Protein AF-A0A7W1FZF7-F1 (afdb_monomer_lite)

pLDDT: mean 94.43, std 4.49, range [59.88, 98.62]

Secondary structure (DSSP, 8-state):
-EEES----GGG--SHHHHHHHHHHHHSTHHHHHHHHHHHHHHHHHHHH--PPP-TTT-THHHHS-EE-SSTTEEE---HHHHH--S---EE--S-TT-HHHHHHHHS-SSTTT-HHHHHHHHHHHHHHHHHHHT-

Foldseek 3Di:
DWEAADQDDPVQCPDPVSVVLVVLVVPDCQRVLLQLLQLLLLVLLCVQVVDDQDDCVNDVCCVVAWDDDPRGNYTHGHDPVNRPDNHRDIGDPSDDCPPVVVVVQCPPDPPNVPRVSSVSSVVSSVSSNVCSVVVD

Sequence (136 aa):
MAFVGGAFMRSDLPSREKRFEFLRLLVSDDLEKSIALSSSVVKSFEKILDVKTAGPKDATYLIQGCLPTLQEGVYCRNLQLTRYIHSPLVYGESLYQDNIDECKLLNMESDKTKNARIQQVAEAYFQGILNYVLSK

Structure (mmCIF, N/CA/C/O backbone):
data_AF-A0A7W1FZF7-F1
#
_entry.id   AF-A0A7W1FZF7-F1
#
loop_
_atom_site.group_PDB
_atom_site.id
_atom_site.type_symbol
_atom_site.label_atom_id
_atom_site.label_alt_id
_atom_site.label_comp_id
_atom_site.label_asym_id
_atom_site.label_entity_id
_atom_site.label_seq_id
_atom_site.pdbx_PDB_ins_code
_atom_site.Cartn_x
_atom_site.Cartn_y
_atom_site.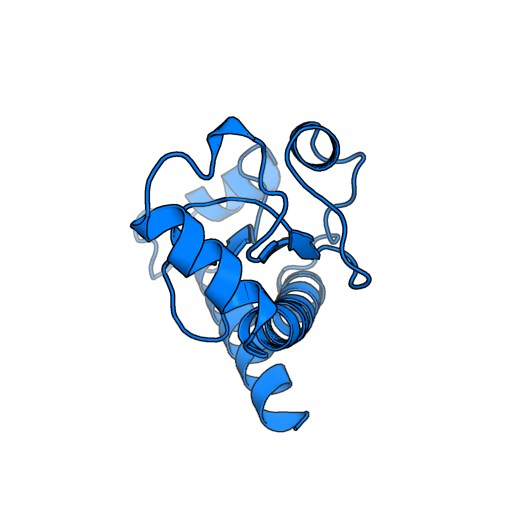Cartn_z
_atom_site.occupancy
_atom_site.B_iso_or_equiv
_atom_site.auth_seq_id
_atom_site.auth_comp_id
_atom_site.auth_asym_id
_atom_site.auth_atom_id
_atom_site.pdbx_PDB_model_num
ATOM 1 N N . MET A 1 1 ? -1.552 6.002 2.939 1.00 95.06 1 MET A N 1
ATOM 2 C CA . MET A 1 1 ? -1.128 5.834 1.524 1.00 95.06 1 MET A CA 1
ATOM 3 C C . MET A 1 1 ? -0.630 4.412 1.295 1.00 95.06 1 MET A C 1
ATOM 5 O O . MET A 1 1 ? -0.546 3.654 2.257 1.00 95.06 1 MET A O 1
ATOM 9 N N . ALA A 1 2 ? -0.270 4.044 0.066 1.00 97.31 2 ALA A N 1
ATOM 10 C CA . ALA A 1 2 ? 0.363 2.759 -0.225 1.00 97.31 2 ALA A CA 1
ATOM 11 C C . ALA A 1 2 ? 1.400 2.842 -1.355 1.00 97.31 2 ALA A C 1
ATOM 13 O O . ALA A 1 2 ? 1.307 3.695 -2.242 1.00 97.31 2 ALA A O 1
ATOM 14 N N . PHE A 1 3 ? 2.358 1.912 -1.338 1.00 97.38 3 PHE A N 1
ATOM 15 C CA . PHE A 1 3 ? 3.366 1.744 -2.379 1.00 97.38 3 PHE A CA 1
ATOM 16 C C . PHE A 1 3 ? 3.211 0.437 -3.151 1.00 97.38 3 PHE A C 1
ATOM 18 O O . PHE A 1 3 ? 2.905 -0.617 -2.589 1.00 97.38 3 PHE A O 1
ATOM 25 N N . VAL A 1 4 ? 3.513 0.524 -4.443 1.00 97.31 4 VAL A N 1
ATOM 26 C CA . VAL A 1 4 ? 3.613 -0.598 -5.384 1.00 97.31 4 VAL A CA 1
ATOM 27 C C . VAL A 1 4 ? 4.958 -0.560 -6.115 1.00 97.31 4 VAL A C 1
ATOM 29 O O . VAL A 1 4 ? 5.716 0.407 -5.992 1.00 97.31 4 VAL A O 1
ATOM 32 N N . GLY A 1 5 ? 5.280 -1.621 -6.858 1.00 95.44 5 GLY A N 1
ATOM 33 C CA . GLY A 1 5 ? 6.528 -1.709 -7.622 1.00 95.44 5 GLY A CA 1
ATOM 34 C C . GLY A 1 5 ? 6.624 -0.626 -8.700 1.00 95.44 5 GLY A C 1
ATOM 35 O O . GLY A 1 5 ? 5.621 -0.206 -9.263 1.00 95.44 5 GLY A O 1
ATOM 36 N N . GLY A 1 6 ? 7.832 -0.149 -8.997 1.00 93.94 6 GLY A N 1
ATOM 37 C CA . GLY A 1 6 ? 8.062 0.868 -10.027 1.00 93.94 6 GLY A CA 1
ATOM 38 C C . GLY A 1 6 ? 9.090 1.907 -9.594 1.00 93.94 6 GLY A C 1
ATOM 39 O O . GLY A 1 6 ? 9.852 1.665 -8.664 1.00 93.94 6 GLY A O 1
ATOM 40 N N . ALA A 1 7 ? 9.122 3.055 -10.279 1.00 94.31 7 ALA A N 1
ATOM 41 C CA . ALA A 1 7 ? 10.083 4.139 -10.028 1.00 94.31 7 ALA A CA 1
ATOM 42 C C . ALA A 1 7 ? 11.555 3.666 -9.988 1.00 94.31 7 ALA A C 1
ATOM 44 O O . ALA A 1 7 ? 12.344 4.097 -9.150 1.00 94.31 7 ALA A O 1
ATOM 45 N N . PHE A 1 8 ? 11.916 2.747 -10.888 1.00 93.50 8 PHE A N 1
ATOM 46 C CA . PHE A 1 8 ? 13.279 2.234 -11.010 1.00 93.50 8 PHE A CA 1
ATOM 47 C C . PHE A 1 8 ? 14.231 3.325 -11.511 1.00 93.50 8 PHE A C 1
ATOM 49 O O . PHE A 1 8 ? 13.962 3.990 -12.512 1.00 93.50 8 PHE A O 1
ATOM 56 N N . MET A 1 9 ? 15.380 3.458 -10.855 1.00 89.50 9 MET A N 1
ATOM 57 C CA . MET A 1 9 ? 16.492 4.298 -11.286 1.00 89.50 9 MET A CA 1
ATOM 58 C C . MET A 1 9 ? 17.576 3.465 -11.977 1.00 89.50 9 MET A C 1
ATOM 60 O O . MET A 1 9 ? 17.645 2.242 -11.855 1.00 89.50 9 MET A O 1
ATOM 64 N N . ARG A 1 10 ? 18.496 4.135 -12.682 1.00 84.81 10 ARG A N 1
ATOM 65 C CA . ARG A 1 10 ? 19.612 3.481 -13.392 1.00 84.81 10 ARG A CA 1
ATOM 66 C C . ARG A 1 10 ? 20.436 2.550 -12.491 1.00 84.81 10 ARG A C 1
ATOM 68 O O . ARG A 1 10 ? 20.880 1.497 -12.941 1.00 84.81 10 ARG A O 1
ATOM 75 N N . SER A 1 11 ? 20.638 2.934 -11.233 1.00 90.88 11 SER A N 1
ATOM 76 C CA . SER A 1 11 ? 21.385 2.163 -10.231 1.00 90.88 11 SER A CA 1
ATOM 77 C C . SER A 1 11 ? 20.666 0.902 -9.747 1.00 90.88 11 SER A C 1
ATOM 79 O O . SER A 1 11 ? 21.278 0.084 -9.061 1.00 90.88 11 SER A O 1
ATOM 81 N N . ASP A 1 12 ? 19.395 0.712 -10.104 1.00 91.31 12 ASP A N 1
ATOM 82 C CA . ASP A 1 12 ? 18.566 -0.364 -9.564 1.00 91.31 12 ASP A CA 1
ATOM 83 C C . ASP A 1 12 ? 18.607 -1.646 -10.389 1.00 91.31 12 ASP A C 1
ATOM 85 O O . ASP A 1 12 ? 18.113 -2.672 -9.931 1.00 91.31 12 ASP A O 1
ATOM 89 N N . LEU A 1 13 ? 19.236 -1.632 -11.568 1.00 93.50 13 LEU A N 1
ATOM 90 C CA . LEU A 1 13 ? 19.292 -2.776 -12.486 1.00 93.50 13 LEU A CA 1
ATOM 91 C C . LEU A 1 13 ? 20.706 -3.377 -12.720 1.00 93.50 13 LEU A C 1
ATOM 93 O O . LEU A 1 13 ? 20.968 -3.863 -13.823 1.00 93.50 13 LEU A O 1
ATOM 97 N N . PRO A 1 14 ? 21.647 -3.390 -11.744 1.00 95.00 14 PRO A N 1
ATOM 98 C CA . PRO A 1 14 ? 23.032 -3.801 -11.997 1.00 95.00 14 PRO A CA 1
ATOM 99 C C . PRO A 1 14 ? 23.189 -5.311 -12.229 1.00 95.00 14 PRO A C 1
ATOM 101 O O . PRO A 1 14 ? 24.063 -5.738 -12.982 1.00 95.00 14 PRO A O 1
ATOM 104 N N . SER A 1 15 ? 22.351 -6.144 -11.602 1.00 95.19 15 SER A N 1
ATOM 105 C CA . SER A 1 15 ? 22.437 -7.606 -11.695 1.00 95.19 15 SER A CA 1
ATOM 106 C C . SER A 1 15 ? 21.422 -8.180 -12.687 1.00 95.19 15 SER A C 1
ATOM 108 O O . SER A 1 15 ? 20.484 -7.508 -13.119 1.00 95.19 15 SER A O 1
ATOM 110 N N . ARG A 1 16 ? 21.620 -9.439 -13.102 1.00 96.38 16 ARG A N 1
ATOM 111 C CA . ARG A 1 16 ? 20.634 -10.163 -13.929 1.00 96.38 16 ARG A CA 1
ATOM 112 C C . ARG A 1 16 ? 19.320 -10.373 -13.177 1.00 96.38 16 ARG A C 1
ATOM 114 O O . ARG A 1 16 ? 18.265 -10.147 -13.744 1.00 96.38 16 ARG A O 1
ATOM 121 N N . GLU A 1 17 ? 19.410 -10.721 -11.901 1.00 94.81 17 GLU A N 1
ATOM 122 C CA . GLU A 1 17 ? 18.266 -10.903 -11.004 1.00 94.81 17 GLU A CA 1
ATOM 123 C C . GLU A 1 17 ? 17.398 -9.639 -10.912 1.00 94.81 17 GLU A C 1
ATOM 125 O O . GLU A 1 17 ? 16.207 -9.687 -11.184 1.00 94.81 17 GLU A O 1
ATOM 130 N N . LYS A 1 18 ? 17.995 -8.468 -10.653 1.00 94.44 18 LYS A N 1
ATOM 131 C CA . LYS A 1 18 ? 17.237 -7.207 -10.575 1.00 94.44 18 LYS A CA 1
ATOM 132 C C . LYS A 1 18 ? 16.575 -6.833 -11.906 1.00 94.44 18 LYS A C 1
ATOM 134 O O . LYS A 1 18 ? 15.479 -6.283 -11.916 1.00 94.44 18 LYS A O 1
ATOM 139 N N . ARG A 1 19 ? 17.222 -7.156 -13.032 1.00 95.25 19 ARG A N 1
ATOM 140 C CA . ARG A 1 19 ? 16.636 -6.998 -14.373 1.00 95.25 19 ARG A CA 1
ATOM 141 C C . ARG A 1 19 ? 15.484 -7.967 -14.621 1.00 95.25 19 ARG A C 1
ATOM 143 O O . ARG A 1 19 ? 14.528 -7.576 -15.280 1.00 95.25 19 ARG A O 1
ATOM 150 N N . PHE A 1 20 ? 15.563 -9.187 -14.095 1.00 95.81 20 PHE A N 1
ATOM 151 C CA . PHE A 1 20 ? 14.464 -10.145 -14.148 1.00 95.81 20 PHE A CA 1
ATOM 152 C C . PHE A 1 20 ? 13.254 -9.634 -13.360 1.00 95.81 20 PHE A C 1
ATOM 154 O O . PHE A 1 20 ? 12.164 -9.600 -13.917 1.00 95.81 20 PHE A O 1
ATOM 161 N N . GLU A 1 21 ? 13.446 -9.134 -12.135 1.00 95.06 21 GLU A N 1
ATOM 162 C CA . GLU A 1 21 ? 12.345 -8.561 -11.342 1.00 95.06 21 GLU A CA 1
ATOM 163 C C . GLU A 1 21 ? 11.697 -7.348 -12.018 1.00 95.06 21 GLU A C 1
ATOM 165 O O . GLU A 1 21 ? 10.477 -7.204 -12.019 1.00 95.06 21 GLU A O 1
ATOM 170 N N . PHE A 1 22 ? 12.504 -6.491 -12.649 1.00 95.25 22 PHE A N 1
ATOM 171 C CA . PHE A 1 22 ? 11.985 -5.386 -13.450 1.00 95.25 22 PHE A CA 1
ATOM 172 C C . PHE A 1 22 ? 11.178 -5.876 -14.658 1.00 95.25 22 PHE A C 1
ATOM 174 O O . PHE A 1 22 ? 10.056 -5.425 -14.863 1.00 95.25 22 PHE A O 1
ATOM 181 N N . LEU A 1 23 ? 11.718 -6.823 -15.435 1.00 95.69 23 LEU A N 1
ATOM 182 C CA . LEU A 1 23 ? 11.024 -7.386 -16.593 1.00 95.69 23 LEU A CA 1
ATOM 183 C C . LEU A 1 23 ? 9.712 -8.062 -16.185 1.00 95.69 23 LEU A C 1
ATOM 185 O O . LEU A 1 23 ? 8.700 -7.854 -16.841 1.00 95.69 23 LEU A O 1
ATOM 189 N N . ARG A 1 24 ? 9.715 -8.826 -15.090 1.00 94.44 24 ARG A N 1
ATOM 190 C CA . ARG A 1 24 ? 8.537 -9.505 -14.540 1.00 94.44 24 ARG A CA 1
ATOM 191 C C . ARG A 1 24 ? 7.391 -8.526 -14.279 1.00 94.44 24 ARG A C 1
ATOM 193 O O . ARG A 1 24 ? 6.260 -8.818 -14.658 1.00 94.44 24 ARG A O 1
ATOM 200 N N . LEU A 1 25 ? 7.682 -7.365 -13.688 1.00 94.31 25 LEU A N 1
ATOM 201 C CA . LEU A 1 25 ? 6.684 -6.312 -13.465 1.00 94.31 25 LEU A CA 1
ATOM 202 C C . LEU A 1 25 ? 6.115 -5.728 -14.768 1.00 94.31 25 LEU A C 1
ATOM 204 O O . LEU A 1 25 ? 5.009 -5.211 -14.742 1.00 94.31 25 LEU A O 1
ATOM 208 N N . LEU A 1 26 ? 6.849 -5.794 -15.886 1.00 94.62 26 LEU A N 1
ATOM 209 C CA . LEU A 1 26 ? 6.386 -5.307 -17.193 1.00 94.62 26 LEU A CA 1
ATOM 210 C C . LEU A 1 26 ? 5.569 -6.339 -17.979 1.00 94.62 26 LEU A C 1
ATOM 212 O O . LEU A 1 26 ? 4.785 -5.959 -18.842 1.00 94.62 26 LEU A O 1
ATOM 216 N N . VAL A 1 27 ? 5.807 -7.634 -17.752 1.00 96.56 27 VAL A N 1
ATOM 217 C CA . VAL A 1 27 ? 5.214 -8.728 -18.551 1.00 96.56 27 VAL A CA 1
ATOM 218 C C . VAL A 1 27 ? 4.118 -9.499 -17.815 1.00 96.56 27 VAL A C 1
ATOM 220 O O . VAL A 1 27 ? 3.625 -10.501 -18.328 1.00 96.56 27 VAL A O 1
ATOM 223 N N . SER A 1 28 ? 3.753 -9.067 -16.610 1.00 95.56 28 SER A N 1
ATOM 224 C CA . SER A 1 28 ? 2.667 -9.637 -15.810 1.00 95.56 28 SER A CA 1
ATOM 225 C C . SER A 1 28 ? 1.728 -8.535 -15.339 1.00 95.56 28 SER A C 1
ATOM 227 O O . SER A 1 28 ? 2.141 -7.386 -15.245 1.00 95.56 28 SER A O 1
ATOM 229 N N . ASP A 1 29 ? 0.502 -8.896 -14.960 1.00 96.56 29 ASP A N 1
ATOM 230 C CA . ASP A 1 29 ? -0.471 -7.931 -14.423 1.00 96.56 29 ASP A CA 1
ATOM 231 C C . ASP A 1 29 ? -0.244 -7.604 -12.932 1.00 96.56 29 ASP A C 1
ATOM 233 O O . ASP A 1 29 ? -1.143 -7.088 -12.259 1.00 96.56 29 ASP A O 1
ATOM 237 N N . ASP A 1 30 ? 0.881 -8.022 -12.343 1.00 95.56 30 ASP A N 1
ATOM 238 C CA . ASP A 1 30 ? 1.100 -7.890 -10.901 1.00 95.56 30 ASP A CA 1
ATOM 239 C C . ASP A 1 30 ? 1.106 -6.426 -10.472 1.00 95.56 30 ASP A C 1
ATOM 241 O O . ASP A 1 30 ? 0.583 -6.106 -9.403 1.00 95.56 30 ASP A O 1
ATOM 245 N N . LEU A 1 31 ? 1.653 -5.529 -11.296 1.00 96.06 31 LEU A N 1
ATOM 246 C CA . LEU A 1 31 ? 1.678 -4.102 -11.002 1.00 96.06 31 LEU A CA 1
ATOM 247 C C . LEU A 1 31 ? 0.263 -3.513 -11.024 1.00 96.06 31 LEU A C 1
ATOM 249 O O . LEU A 1 31 ? -0.155 -2.880 -10.055 1.00 96.06 31 LEU A O 1
ATOM 253 N N . GLU A 1 32 ? -0.505 -3.770 -12.078 1.00 96.81 32 GLU A N 1
ATOM 254 C CA . GLU A 1 32 ? -1.875 -3.288 -12.253 1.00 96.81 32 GLU A CA 1
ATOM 255 C C . GLU A 1 32 ? -2.785 -3.810 -11.138 1.00 96.81 32 GLU A C 1
ATOM 257 O O . GLU A 1 32 ? -3.536 -3.050 -10.519 1.00 96.81 32 GLU A O 1
ATOM 262 N N . LYS A 1 33 ? -2.677 -5.104 -10.816 1.00 97.38 33 LYS A N 1
ATOM 263 C CA . LYS A 1 33 ? -3.426 -5.724 -9.717 1.00 97.38 33 LYS A CA 1
ATOM 264 C C . LYS A 1 33 ? -2.984 -5.186 -8.354 1.00 97.38 33 LYS A C 1
ATOM 266 O O . LYS A 1 33 ? -3.835 -5.017 -7.482 1.00 97.38 33 LYS A O 1
ATOM 271 N N . SER A 1 34 ? -1.699 -4.876 -8.164 1.00 97.62 34 SER A N 1
ATOM 272 C CA . SER A 1 34 ? -1.197 -4.221 -6.945 1.00 97.62 34 SER A CA 1
ATOM 273 C C . SER A 1 34 ? -1.743 -2.803 -6.798 1.00 97.62 34 SER A C 1
ATOM 275 O O . SER A 1 34 ? -2.122 -2.412 -5.696 1.00 97.62 34 SER A O 1
ATOM 277 N N . ILE A 1 35 ? -1.839 -2.038 -7.891 1.00 98.06 35 ILE A N 1
ATOM 278 C CA . ILE A 1 35 ? -2.441 -0.696 -7.896 1.00 98.06 35 ILE A CA 1
ATOM 279 C C . ILE A 1 35 ? -3.924 -0.779 -7.521 1.00 98.06 35 ILE A C 1
ATOM 281 O O . ILE A 1 35 ? -4.379 -0.025 -6.662 1.00 98.06 35 ILE A O 1
ATOM 285 N N . ALA A 1 36 ? -4.670 -1.715 -8.115 1.00 98.12 36 ALA A N 1
ATOM 286 C CA . ALA A 1 36 ? -6.087 -1.916 -7.813 1.00 98.12 36 ALA A CA 1
ATOM 287 C C . ALA A 1 36 ? -6.319 -2.334 -6.349 1.00 98.12 36 ALA A C 1
ATOM 289 O O . ALA A 1 36 ? -7.138 -1.726 -5.655 1.00 98.12 36 ALA A O 1
ATOM 290 N N . LEU A 1 37 ? -5.555 -3.317 -5.856 1.00 98.38 37 LEU A N 1
ATOM 291 C CA . LEU A 1 37 ? -5.584 -3.743 -4.454 1.00 98.38 37 LEU A CA 1
ATOM 292 C C . LEU A 1 37 ? -5.248 -2.578 -3.514 1.00 98.38 37 LEU A C 1
ATOM 294 O O . LEU A 1 37 ? -5.990 -2.303 -2.572 1.00 98.38 37 LEU A O 1
ATOM 298 N N . SER A 1 38 ? -4.158 -1.863 -3.795 1.00 98.25 38 SER A N 1
ATOM 299 C CA . SER A 1 38 ? -3.702 -0.732 -2.984 1.00 98.25 38 SER A CA 1
ATOM 300 C C . SER A 1 38 ? -4.726 0.402 -2.955 1.00 98.25 38 SER A C 1
ATOM 302 O O . SER A 1 38 ? -4.958 0.964 -1.891 1.00 98.25 38 SER A O 1
ATOM 304 N N . SER A 1 39 ? -5.395 0.701 -4.074 1.00 98.25 39 SER A N 1
ATOM 305 C CA . SER A 1 39 ? -6.478 1.697 -4.130 1.00 98.25 39 SER A CA 1
ATOM 306 C C . SER A 1 39 ? -7.645 1.313 -3.215 1.00 98.25 39 SER A C 1
ATOM 308 O O . SER A 1 39 ? -8.136 2.141 -2.447 1.00 98.25 39 SER A O 1
ATOM 310 N N . SER A 1 40 ? -8.053 0.039 -3.226 1.00 98.31 40 SER A N 1
ATOM 311 C CA . SER A 1 40 ? -9.109 -0.468 -2.338 1.00 98.31 40 SER A CA 1
ATOM 312 C C . SER A 1 40 ? -8.734 -0.356 -0.853 1.00 98.31 40 SER A C 1
ATOM 314 O O . SER A 1 40 ? -9.544 0.062 -0.017 1.00 98.31 40 SER A O 1
ATOM 316 N N . VAL A 1 41 ? -7.482 -0.680 -0.519 1.00 98.56 41 VAL A N 1
ATOM 317 C CA . VAL A 1 41 ? -6.957 -0.582 0.849 1.00 98.56 41 VAL A CA 1
ATOM 318 C C . VAL A 1 41 ? -6.824 0.871 1.304 1.00 98.56 41 VAL A C 1
ATOM 320 O O . VAL A 1 41 ? -7.267 1.193 2.401 1.00 98.56 41 VAL A O 1
ATOM 323 N N . VAL A 1 42 ? -6.309 1.775 0.466 1.00 98.19 42 VAL A N 1
ATOM 324 C CA . VAL A 1 42 ? -6.187 3.206 0.798 1.00 98.19 42 VAL A CA 1
ATOM 325 C C . VAL A 1 42 ? -7.554 3.841 1.056 1.00 98.19 42 VAL A C 1
ATOM 327 O O . VAL A 1 42 ? -7.715 4.522 2.065 1.00 98.19 42 VAL A O 1
ATOM 330 N N . LYS A 1 43 ? -8.568 3.546 0.231 1.00 98.00 43 LYS A N 1
ATOM 331 C CA . LYS A 1 43 ? -9.950 4.003 0.477 1.00 98.00 43 LYS A CA 1
ATOM 332 C C . LYS A 1 43 ? -10.504 3.494 1.807 1.00 98.00 43 LYS A C 1
ATOM 334 O O . LYS A 1 43 ? -11.254 4.193 2.484 1.00 98.00 43 LYS A O 1
ATOM 339 N N . SER A 1 44 ? -10.136 2.271 2.185 1.00 98.31 44 SER A N 1
ATOM 340 C CA . SER A 1 44 ? -10.550 1.680 3.459 1.00 98.31 44 SER A CA 1
ATOM 341 C C . SER A 1 44 ? -9.811 2.309 4.640 1.00 98.31 44 SER A C 1
ATOM 343 O O . SER A 1 44 ? -10.444 2.551 5.663 1.00 98.31 44 SER A O 1
ATOM 345 N N . PHE A 1 45 ? -8.527 2.661 4.495 1.00 98.19 45 PHE A N 1
ATOM 346 C CA . PHE A 1 45 ? -7.814 3.472 5.488 1.00 98.19 45 PHE A CA 1
ATOM 347 C C . PHE A 1 45 ? -8.506 4.806 5.716 1.00 98.19 45 PHE A C 1
ATOM 349 O O . PHE A 1 45 ? -8.832 5.117 6.853 1.00 98.19 45 PHE A O 1
ATOM 356 N N . GLU A 1 46 ? -8.772 5.563 4.654 1.00 97.25 46 GLU A N 1
ATOM 357 C CA . GLU A 1 46 ? -9.395 6.881 4.777 1.00 97.25 46 GLU A CA 1
ATOM 358 C C . GLU A 1 46 ? -10.762 6.799 5.463 1.00 97.25 46 GLU A C 1
ATOM 360 O O . GLU A 1 46 ? -11.033 7.542 6.402 1.00 97.25 46 GLU A O 1
ATOM 365 N N . LYS A 1 47 ? -11.585 5.816 5.080 1.00 97.88 47 LYS A N 1
ATOM 366 C CA . LYS A 1 47 ? -12.918 5.613 5.659 1.00 97.88 47 LYS A CA 1
ATOM 367 C C . LYS A 1 47 ? -12.902 5.151 7.122 1.00 97.88 47 LYS A C 1
ATOM 369 O O . LYS A 1 47 ? -13.732 5.605 7.900 1.00 97.88 47 LYS A O 1
ATOM 374 N N . ILE A 1 48 ? -12.057 4.181 7.476 1.00 98.19 48 ILE A N 1
ATOM 375 C CA . ILE A 1 48 ? -12.108 3.506 8.790 1.00 98.19 48 ILE A CA 1
ATOM 376 C C . ILE A 1 48 ? -11.227 4.212 9.816 1.00 98.19 48 ILE A C 1
ATOM 378 O O . ILE A 1 48 ? -11.581 4.278 10.991 1.00 98.19 48 ILE A O 1
ATOM 382 N N . LEU A 1 49 ? -10.076 4.729 9.385 1.00 97.38 49 LEU A N 1
ATOM 383 C CA . LEU A 1 49 ? -9.142 5.419 10.268 1.00 97.38 49 LEU A CA 1
ATOM 384 C C . LEU A 1 49 ? -9.483 6.901 10.429 1.00 97.38 49 LEU A C 1
ATOM 386 O O . LEU A 1 49 ? -8.939 7.508 11.351 1.00 97.38 49 LEU A O 1
ATOM 390 N N . ASP A 1 50 ? -10.362 7.441 9.577 1.00 95.94 50 ASP A N 1
ATOM 391 C CA . ASP A 1 50 ? -10.739 8.859 9.516 1.00 95.94 50 ASP A CA 1
ATOM 392 C C . ASP A 1 50 ? -9.514 9.774 9.340 1.00 95.94 50 ASP A C 1
ATOM 394 O O . ASP A 1 50 ? -9.328 10.783 10.018 1.00 95.94 50 ASP A O 1
ATOM 398 N N . VAL A 1 51 ? -8.616 9.370 8.436 1.00 93.12 51 VAL A N 1
ATOM 399 C CA . VAL A 1 51 ? -7.400 10.116 8.087 1.00 93.12 51 VAL A CA 1
ATOM 400 C C . VAL A 1 51 ? -7.396 10.426 6.603 1.00 93.12 51 VAL A C 1
ATOM 402 O O . VAL A 1 51 ? -7.777 9.593 5.785 1.00 93.12 51 VAL A O 1
ATOM 405 N N . LYS A 1 52 ? -6.916 11.613 6.238 1.00 93.69 52 LYS A N 1
ATOM 406 C CA . LYS A 1 52 ? -6.820 11.994 4.829 1.00 93.69 52 LYS A CA 1
ATOM 407 C C . LYS A 1 52 ? -5.788 11.144 4.106 1.00 93.69 52 LYS A C 1
ATOM 409 O O . LYS A 1 52 ? -4.690 10.902 4.619 1.00 93.69 52 LYS A O 1
ATOM 414 N N . THR A 1 53 ? -6.119 10.756 2.883 1.00 94.81 53 THR A N 1
ATOM 415 C CA . THR A 1 53 ? -5.146 10.153 1.980 1.00 94.81 53 THR A CA 1
ATOM 416 C C . THR A 1 53 ? -3.984 11.123 1.730 1.00 94.81 53 THR A C 1
ATOM 418 O O . THR A 1 53 ? -4.191 12.283 1.382 1.00 94.81 53 THR A O 1
ATOM 421 N N . ALA A 1 54 ? -2.746 10.656 1.928 1.00 92.50 54 ALA A N 1
ATOM 422 C CA . ALA A 1 54 ? -1.568 11.495 1.738 1.00 92.50 54 ALA A CA 1
ATOM 423 C C . ALA A 1 54 ? -1.341 11.826 0.258 1.00 92.50 54 ALA A C 1
ATOM 425 O O . ALA A 1 54 ? -1.382 10.945 -0.604 1.00 92.50 54 ALA A O 1
ATOM 426 N N . GLY A 1 55 ? -1.047 13.096 0.006 1.00 91.94 55 GLY A N 1
ATOM 427 C CA . GLY A 1 55 ? -0.689 13.670 -1.275 1.00 91.94 55 GLY A CA 1
ATOM 428 C C . GLY A 1 55 ? 0.764 14.167 -1.331 1.00 91.94 55 GLY A C 1
ATOM 429 O O . GLY A 1 55 ? 1.492 14.166 -0.337 1.00 91.94 55 GLY A O 1
ATOM 430 N N . PRO A 1 56 ? 1.209 14.683 -2.493 1.00 88.44 56 PRO A N 1
ATOM 431 C CA . PRO A 1 56 ? 2.600 15.102 -2.712 1.00 88.44 56 PRO A CA 1
ATOM 432 C C . PRO A 1 56 ? 3.118 16.212 -1.784 1.00 88.44 56 PRO A C 1
ATOM 434 O O . PRO A 1 56 ? 4.325 16.412 -1.686 1.00 88.44 56 PRO A O 1
ATOM 437 N N . LYS A 1 57 ? 2.221 16.969 -1.139 1.00 90.12 57 LYS A N 1
ATOM 438 C CA . LYS A 1 57 ? 2.577 18.052 -0.209 1.00 90.12 57 LYS A CA 1
ATOM 439 C C . LYS A 1 57 ? 2.823 17.562 1.217 1.00 90.12 57 LYS A C 1
ATOM 441 O O . LYS A 1 57 ? 3.400 18.305 2.002 1.00 90.12 57 LYS A O 1
ATOM 446 N N . ASP A 1 58 ? 2.402 16.341 1.536 1.00 89.50 58 ASP A N 1
ATOM 447 C CA . ASP A 1 58 ? 2.430 15.834 2.905 1.00 89.50 58 ASP A CA 1
ATOM 448 C C . ASP A 1 58 ? 3.782 15.210 3.272 1.00 89.50 58 ASP A C 1
ATOM 450 O O . ASP A 1 58 ? 4.129 15.151 4.447 1.00 89.50 58 ASP A O 1
ATOM 454 N N . ALA A 1 59 ? 4.567 14.770 2.280 1.00 87.25 59 ALA A N 1
ATOM 455 C CA . ALA A 1 59 ? 5.916 14.258 2.496 1.00 87.25 59 ALA A CA 1
ATOM 456 C C . ALA A 1 59 ? 6.831 14.476 1.281 1.00 87.25 59 ALA A C 1
ATOM 458 O O . ALA A 1 59 ? 6.502 14.122 0.149 1.00 87.25 59 ALA A O 1
ATOM 459 N N . THR A 1 60 ? 8.039 14.991 1.518 1.00 88.25 60 THR A N 1
ATOM 460 C CA . THR A 1 60 ? 9.021 15.303 0.460 1.00 88.25 60 THR A CA 1
ATOM 461 C C . THR A 1 60 ? 9.498 14.072 -0.312 1.00 88.25 60 THR A C 1
ATOM 463 O O . THR A 1 60 ? 9.814 14.163 -1.498 1.00 88.25 60 THR A O 1
ATOM 466 N N . TYR A 1 61 ? 9.517 12.890 0.305 1.00 86.31 61 TYR A N 1
ATOM 467 C CA . TYR A 1 61 ? 9.924 11.667 -0.391 1.00 86.31 61 TYR A CA 1
ATOM 468 C C . TYR A 1 61 ? 8.920 11.236 -1.475 1.00 86.31 61 TYR A C 1
ATOM 470 O O . TYR A 1 61 ? 9.303 10.509 -2.397 1.00 86.31 61 TYR A O 1
ATOM 478 N N . LEU A 1 62 ? 7.661 11.694 -1.409 1.00 90.06 62 LEU A N 1
ATOM 479 C CA . LEU A 1 62 ? 6.641 11.398 -2.423 1.00 90.06 62 LEU A CA 1
ATOM 480 C C . LEU A 1 62 ? 6.935 12.077 -3.761 1.00 90.06 62 LEU A C 1
ATOM 482 O O . LEU A 1 62 ? 6.491 11.590 -4.796 1.00 90.06 62 LEU A O 1
ATOM 486 N N . ILE A 1 63 ? 7.718 13.159 -3.752 1.00 89.25 63 ILE A N 1
ATOM 487 C CA . ILE A 1 63 ? 8.167 13.848 -4.969 1.00 89.25 63 ILE A CA 1
ATOM 488 C C . ILE A 1 63 ? 9.598 13.468 -5.378 1.00 89.25 63 ILE A C 1
ATOM 490 O O . ILE A 1 63 ? 9.945 13.584 -6.547 1.00 89.25 63 ILE A O 1
ATOM 494 N N . GLN A 1 64 ? 10.437 13.018 -4.438 1.00 86.94 64 GLN A N 1
ATOM 495 C CA . GLN A 1 64 ? 11.861 12.746 -4.697 1.00 86.94 64 GLN A CA 1
ATOM 496 C C . GLN A 1 64 ? 12.173 11.286 -5.051 1.00 86.94 64 GLN A C 1
ATOM 498 O O . GLN A 1 64 ? 13.193 11.025 -5.682 1.00 86.94 64 GLN A O 1
ATOM 503 N N . GLY A 1 65 ? 11.333 10.331 -4.643 1.00 86.50 65 GLY A N 1
ATOM 504 C CA . GLY A 1 65 ? 11.623 8.899 -4.793 1.00 86.50 65 GLY A CA 1
ATOM 505 C C . GLY A 1 65 ? 10.429 8.048 -5.203 1.00 86.50 65 GLY A C 1
ATOM 506 O O . GLY A 1 65 ? 10.508 6.822 -5.132 1.00 86.50 65 GLY A O 1
ATOM 507 N N . CYS A 1 66 ? 9.327 8.683 -5.596 1.00 94.69 66 CYS A N 1
ATOM 508 C CA . CYS A 1 66 ? 8.106 8.004 -6.001 1.00 94.69 66 CYS A CA 1
ATOM 509 C C . CYS A 1 66 ? 7.609 8.547 -7.344 1.00 94.69 66 CYS A C 1
ATOM 511 O O . CYS A 1 66 ? 7.878 9.693 -7.701 1.00 94.69 66 CYS A O 1
ATOM 513 N N . LEU A 1 67 ? 6.848 7.729 -8.069 1.00 94.88 67 LEU A N 1
ATOM 514 C CA . LEU A 1 67 ? 6.035 8.177 -9.198 1.00 94.88 67 LEU A CA 1
ATOM 515 C C . LEU A 1 67 ? 4.556 8.021 -8.829 1.00 94.88 67 LEU A C 1
ATOM 517 O O . LEU A 1 67 ? 4.180 6.962 -8.319 1.00 94.88 67 LEU A O 1
ATOM 521 N N . PRO A 1 68 ? 3.706 9.035 -9.056 1.00 94.50 68 PRO A N 1
ATOM 522 C CA . PRO A 1 68 ? 2.280 8.901 -8.799 1.00 94.50 68 PRO A CA 1
ATOM 523 C C . PRO A 1 68 ? 1.654 7.901 -9.774 1.00 94.50 68 PRO A C 1
ATOM 525 O O . PRO A 1 68 ? 2.037 7.829 -10.943 1.00 94.50 68 PRO A O 1
ATOM 528 N N . THR A 1 69 ? 0.669 7.146 -9.293 1.00 96.06 69 THR A N 1
ATOM 529 C CA . THR A 1 69 ? -0.222 6.374 -10.166 1.00 96.06 69 THR A CA 1
ATOM 530 C C . THR A 1 69 ? -1.464 7.199 -10.511 1.00 96.06 69 THR A C 1
ATOM 532 O O . THR A 1 69 ? -1.622 8.332 -10.059 1.00 96.06 69 THR A O 1
ATOM 535 N N . LEU A 1 70 ? -2.378 6.623 -11.294 1.00 95.69 70 LEU A N 1
ATOM 536 C CA . LEU A 1 70 ? -3.701 7.211 -11.532 1.00 95.69 70 LEU A CA 1
ATOM 537 C C . LEU A 1 70 ? -4.643 7.099 -10.318 1.00 95.69 70 LEU A C 1
ATOM 539 O O . LEU A 1 70 ? -5.730 7.667 -10.342 1.00 95.69 70 LEU A O 1
ATOM 543 N N . GLN A 1 71 ? -4.263 6.342 -9.284 1.00 97.06 71 GLN A N 1
ATOM 544 C CA . GLN A 1 71 ? -5.051 6.159 -8.069 1.00 97.06 71 GLN A CA 1
ATOM 545 C C . GLN A 1 71 ? -4.491 7.049 -6.958 1.00 97.06 71 GLN A C 1
ATOM 547 O O . GLN A 1 71 ? -3.306 6.978 -6.625 1.00 97.06 71 GLN A O 1
ATOM 552 N N . GLU A 1 72 ? -5.350 7.884 -6.378 1.00 95.56 72 GLU A N 1
ATOM 553 C CA . GLU A 1 72 ? -4.975 8.776 -5.282 1.00 95.56 72 GLU A CA 1
ATOM 554 C C . GLU A 1 72 ? -4.418 7.987 -4.087 1.00 95.56 72 GLU A C 1
ATOM 556 O O . GLU A 1 72 ? -4.924 6.924 -3.725 1.00 95.56 72 GLU A O 1
ATOM 561 N N . GLY A 1 73 ? -3.322 8.482 -3.505 1.00 95.94 73 GLY A N 1
ATOM 562 C CA . GLY A 1 73 ? -2.647 7.831 -2.383 1.00 95.94 73 GLY A CA 1
ATOM 563 C C . GLY A 1 73 ? -1.879 6.553 -2.715 1.00 95.94 73 GLY A C 1
ATOM 564 O O . GLY A 1 73 ? -1.352 5.930 -1.789 1.00 95.94 73 GLY A O 1
ATOM 565 N N . VAL A 1 74 ? -1.806 6.152 -3.990 1.00 97.81 74 VAL A N 1
ATOM 566 C CA . VAL A 1 74 ? -1.026 4.996 -4.448 1.00 97.81 74 VAL A CA 1
ATOM 567 C C . VAL A 1 74 ? 0.143 5.472 -5.300 1.00 97.81 74 VAL A C 1
ATOM 569 O O . VAL A 1 74 ? -0.032 6.133 -6.328 1.00 97.81 74 VAL A O 1
ATOM 572 N N . TYR A 1 75 ? 1.347 5.090 -4.886 1.00 97.50 75 TYR A N 1
ATOM 573 C CA . TYR A 1 75 ? 2.592 5.547 -5.490 1.00 97.50 75 TYR A CA 1
ATOM 574 C C . TYR A 1 75 ? 3.480 4.371 -5.900 1.00 97.50 75 TYR A C 1
ATOM 576 O O . TYR A 1 75 ? 3.656 3.406 -5.158 1.00 97.50 75 TYR A O 1
ATOM 584 N N . CYS A 1 76 ? 4.102 4.465 -7.068 1.00 96.19 76 CYS A N 1
ATOM 585 C CA . CYS A 1 76 ? 5.171 3.559 -7.459 1.00 96.19 76 CYS A CA 1
ATOM 586 C C . CYS A 1 76 ? 6.453 3.946 -6.721 1.00 96.19 76 CYS A C 1
ATOM 588 O O . CYS A 1 76 ? 6.890 5.097 -6.797 1.00 96.19 76 CYS A O 1
ATOM 590 N N . ARG A 1 77 ? 7.082 2.980 -6.049 1.00 95.00 77 ARG A N 1
ATOM 591 C CA . ARG A 1 77 ? 8.363 3.156 -5.360 1.00 95.00 77 ARG A CA 1
ATOM 592 C C . ARG A 1 77 ? 9.185 1.878 -5.454 1.00 95.00 77 ARG A C 1
ATOM 594 O O . ARG A 1 77 ? 8.664 0.781 -5.241 1.00 95.00 77 ARG A O 1
ATOM 601 N N . ASN A 1 78 ? 10.488 2.014 -5.689 1.00 93.31 78 ASN A N 1
ATOM 602 C CA . ASN A 1 78 ? 11.373 0.861 -5.840 1.00 93.31 78 ASN A CA 1
ATOM 603 C C . ASN A 1 78 ? 11.846 0.272 -4.495 1.00 93.31 78 ASN A C 1
ATOM 605 O O . ASN A 1 78 ? 13.042 0.090 -4.243 1.00 93.31 78 ASN A O 1
ATOM 609 N N . LEU A 1 79 ? 10.898 -0.023 -3.606 1.00 93.38 79 LEU A N 1
ATOM 610 C CA . LEU A 1 79 ? 11.168 -0.775 -2.386 1.00 93.38 79 LEU A CA 1
ATOM 611 C C . LEU A 1 79 ? 11.482 -2.233 -2.744 1.00 93.38 79 LEU A C 1
ATOM 613 O O . LEU A 1 79 ? 11.011 -2.773 -3.740 1.00 93.38 79 LEU A O 1
ATOM 617 N N . GLN A 1 80 ? 12.296 -2.904 -1.933 1.00 91.31 80 GLN A N 1
ATOM 618 C CA . GLN A 1 80 ? 12.680 -4.284 -2.234 1.00 91.31 80 GLN A CA 1
ATOM 619 C C . GLN A 1 80 ? 11.454 -5.211 -2.255 1.00 91.31 80 GLN A C 1
ATOM 621 O O . GLN A 1 80 ? 11.232 -5.927 -3.227 1.00 91.31 80 GLN A O 1
ATOM 626 N N . LEU A 1 81 ? 10.590 -5.135 -1.243 1.00 91.62 81 LEU A N 1
ATOM 627 C CA . LEU A 1 81 ? 9.400 -5.988 -1.175 1.00 91.62 81 LEU A CA 1
ATOM 628 C C . LEU A 1 81 ? 8.428 -5.765 -2.344 1.00 91.62 81 LEU A C 1
ATOM 630 O O . LEU A 1 81 ? 7.780 -6.714 -2.771 1.00 91.62 81 LEU A O 1
ATOM 634 N N . THR A 1 82 ? 8.373 -4.555 -2.911 1.00 93.25 82 THR A N 1
ATOM 635 C CA . THR A 1 82 ? 7.428 -4.228 -3.990 1.00 93.25 82 THR A CA 1
ATOM 636 C C . THR A 1 82 ? 7.821 -4.806 -5.353 1.00 93.25 82 THR A C 1
ATOM 638 O O . THR A 1 82 ? 7.001 -4.798 -6.267 1.00 93.25 82 THR A O 1
ATOM 641 N N . ARG A 1 83 ? 9.047 -5.333 -5.503 1.00 88.25 83 ARG A N 1
ATOM 642 C CA . ARG A 1 83 ? 9.483 -6.043 -6.720 1.00 88.25 83 ARG A CA 1
ATOM 643 C C . ARG A 1 83 ? 9.692 -7.543 -6.522 1.00 88.25 83 ARG A C 1
ATOM 645 O O . ARG A 1 83 ? 9.405 -8.290 -7.446 1.00 88.25 83 ARG A O 1
ATOM 652 N N . TYR A 1 84 ? 10.125 -7.979 -5.337 1.00 92.25 84 TYR A N 1
ATOM 653 C CA . TYR A 1 84 ? 10.458 -9.386 -5.064 1.00 92.25 84 TYR A CA 1
ATOM 654 C C . TYR A 1 84 ? 9.251 -10.279 -4.739 1.00 92.25 84 TYR A C 1
ATOM 656 O O . TYR A 1 84 ? 9.368 -11.500 -4.791 1.00 92.25 84 TYR A O 1
ATOM 664 N N . ILE A 1 85 ? 8.096 -9.705 -4.393 1.00 94.56 85 ILE A N 1
ATOM 665 C CA . ILE A 1 85 ? 6.859 -10.477 -4.227 1.00 94.56 85 ILE A CA 1
ATOM 666 C C . ILE A 1 85 ? 6.231 -10.685 -5.611 1.00 94.56 85 ILE A C 1
ATOM 668 O O . ILE A 1 85 ? 5.905 -9.725 -6.309 1.00 94.56 85 ILE A O 1
ATOM 672 N N . HIS A 1 86 ? 6.079 -11.949 -6.010 1.00 94.75 86 HIS A N 1
ATOM 673 C CA . HIS A 1 86 ? 5.528 -12.365 -7.311 1.00 94.75 86 HIS A CA 1
ATOM 674 C C . HIS A 1 86 ? 4.016 -12.601 -7.216 1.00 94.75 86 HIS A C 1
ATOM 676 O O . HIS A 1 86 ? 3.524 -13.712 -7.397 1.00 94.75 86 HIS A O 1
ATOM 682 N N . SER A 1 87 ? 3.299 -11.565 -6.794 1.00 94.75 87 SER A N 1
ATOM 683 C CA . SER A 1 87 ? 1.847 -11.551 -6.628 1.00 94.75 87 SER A CA 1
ATOM 684 C C . SER A 1 87 ? 1.389 -10.099 -6.479 1.00 94.75 87 SER A C 1
ATOM 686 O O . SER A 1 87 ? 2.195 -9.255 -6.067 1.00 94.75 87 SER A O 1
ATOM 688 N N . PRO A 1 88 ? 0.097 -9.792 -6.708 1.00 95.06 88 PRO A N 1
ATOM 689 C CA . PRO A 1 88 ? -0.477 -8.527 -6.272 1.00 95.06 88 PRO A CA 1
ATOM 690 C C . PRO A 1 88 ? -0.160 -8.265 -4.796 1.00 95.06 88 PRO A C 1
ATOM 692 O O . PRO A 1 88 ? -0.362 -9.142 -3.952 1.00 95.06 88 PRO A O 1
ATOM 695 N N . LEU A 1 89 ? 0.341 -7.068 -4.497 1.00 95.94 89 LEU A N 1
ATOM 696 C CA . LEU A 1 89 ? 0.771 -6.661 -3.162 1.00 95.94 89 LEU A CA 1
ATOM 697 C C . LEU A 1 89 ? 0.303 -5.245 -2.835 1.00 95.94 89 LEU A C 1
ATOM 699 O O . LEU A 1 89 ? 0.058 -4.422 -3.715 1.00 95.94 89 LEU A O 1
ATOM 703 N N . VAL A 1 90 ? 0.235 -4.956 -1.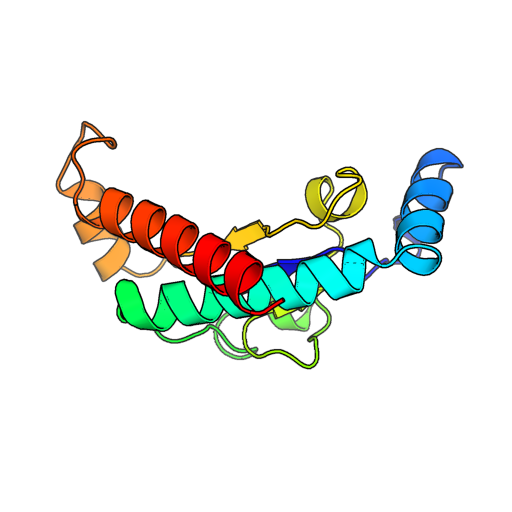541 1.00 97.06 90 VAL A N 1
ATOM 704 C CA . VAL A 1 90 ? 0.041 -3.611 -1.005 1.00 97.06 90 VAL A CA 1
ATOM 705 C C . VAL A 1 90 ? 1.088 -3.379 0.076 1.00 97.06 90 VAL A C 1
ATOM 707 O O . VAL A 1 90 ? 1.142 -4.106 1.064 1.00 97.06 90 VAL A O 1
ATOM 710 N N . TYR A 1 91 ? 1.936 -2.370 -0.107 1.00 97.38 91 TYR A N 1
ATOM 711 C CA . TYR A 1 91 ? 2.790 -1.867 0.966 1.00 97.38 91 TYR A CA 1
ATOM 712 C C . TYR A 1 91 ? 2.104 -0.634 1.552 1.00 97.38 91 TYR A C 1
ATOM 714 O O . TYR A 1 91 ? 2.290 0.476 1.057 1.00 97.38 91 TYR A O 1
ATOM 722 N N . GLY A 1 92 ? 1.241 -0.818 2.549 1.00 96.06 92 GLY A N 1
ATOM 723 C CA . GLY A 1 92 ? 0.484 0.288 3.131 1.00 96.06 92 GLY A CA 1
ATOM 724 C C . GLY A 1 92 ? 1.271 1.024 4.213 1.00 96.06 92 GLY A C 1
ATOM 725 O O . GLY A 1 92 ? 1.689 0.429 5.204 1.00 96.06 92 GLY A O 1
ATOM 726 N N . GLU A 1 93 ? 1.403 2.338 4.057 1.00 94.62 93 GLU A N 1
ATOM 727 C CA . GLU A 1 93 ? 1.733 3.243 5.158 1.00 94.62 93 GLU A CA 1
ATOM 728 C C . GLU A 1 93 ? 0.416 3.828 5.673 1.00 94.62 93 GLU A C 1
ATOM 730 O O . GLU A 1 93 ? -0.128 4.789 5.115 1.00 94.62 93 GLU A O 1
ATOM 735 N N . SER A 1 94 ? -0.150 3.154 6.678 1.00 95.31 94 SER A N 1
ATOM 736 C CA . SER A 1 94 ? -1.510 3.401 7.166 1.00 95.31 94 SER A CA 1
ATOM 737 C C . SER A 1 94 ? -1.637 4.699 7.960 1.00 95.31 94 SER A C 1
ATOM 739 O O . SER A 1 94 ? -2.647 5.378 7.828 1.00 95.31 94 SER A O 1
ATOM 741 N N . LEU A 1 95 ? -0.626 5.048 8.761 1.00 94.81 95 LEU A N 1
ATOM 742 C CA . LEU A 1 95 ? -0.615 6.212 9.652 1.00 94.81 95 LEU A CA 1
ATOM 743 C C . LEU A 1 95 ? 0.763 6.885 9.622 1.00 94.81 95 LEU A C 1
ATOM 745 O O . LEU A 1 95 ? 1.786 6.198 9.576 1.00 94.81 95 LEU A O 1
ATOM 749 N N . TYR A 1 96 ? 0.800 8.218 9.697 1.00 89.25 96 TYR A N 1
ATOM 750 C CA . TYR A 1 96 ? 2.057 8.950 9.847 1.00 89.25 96 TYR A CA 1
ATOM 751 C C . TYR A 1 96 ? 2.561 8.898 11.280 1.00 89.25 96 TYR A C 1
ATOM 753 O O . TYR A 1 96 ? 1.890 9.351 12.202 1.00 89.25 96 TYR A O 1
ATOM 761 N N . GLN A 1 97 ? 3.781 8.393 11.450 1.00 83.31 97 GLN A N 1
ATOM 762 C CA . GLN A 1 97 ? 4.411 8.276 12.764 1.00 83.31 97 GLN A CA 1
ATOM 763 C C . GLN A 1 97 ? 4.742 9.645 13.371 1.00 83.31 97 GLN A C 1
ATOM 765 O O . GLN A 1 97 ? 4.681 9.793 14.583 1.00 83.31 97 GLN A O 1
ATOM 770 N N . ASP A 1 98 ? 4.980 10.665 12.544 1.00 87.31 98 ASP A N 1
ATOM 771 C CA . ASP A 1 98 ? 5.253 12.031 13.012 1.00 87.31 98 ASP A CA 1
ATOM 772 C C . ASP A 1 98 ? 3.970 12.817 13.345 1.00 87.31 98 ASP A C 1
ATOM 774 O O . ASP A 1 98 ? 4.025 13.964 13.793 1.00 87.31 98 ASP A O 1
ATOM 778 N N . ASN A 1 99 ? 2.791 12.216 13.142 1.00 92.12 99 ASN A N 1
ATOM 779 C CA . ASN A 1 99 ? 1.539 12.794 13.602 1.00 92.12 99 ASN A CA 1
ATOM 780 C C . ASN A 1 99 ? 1.407 12.575 15.117 1.00 92.12 99 ASN A C 1
ATOM 782 O O . ASN A 1 99 ? 1.321 11.445 15.602 1.00 92.12 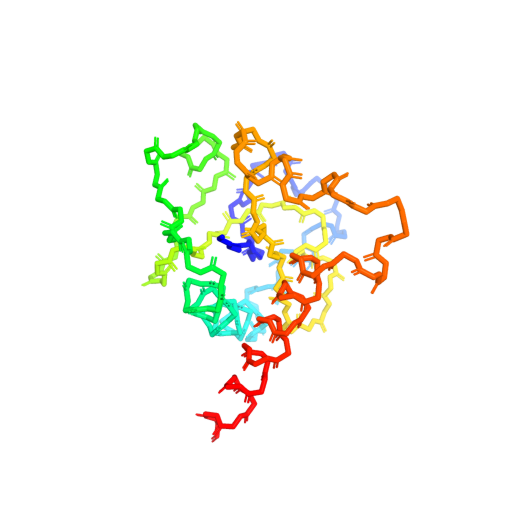99 ASN A O 1
ATOM 786 N N . ILE A 1 100 ? 1.372 13.675 15.870 1.00 94.38 100 ILE A N 1
ATOM 787 C CA . ILE A 1 100 ? 1.356 13.636 17.334 1.00 94.38 100 ILE A CA 1
ATOM 788 C C . ILE A 1 100 ? 0.107 12.955 17.908 1.00 94.38 100 ILE A C 1
ATOM 790 O O . ILE A 1 100 ? 0.179 12.342 18.973 1.00 94.38 100 ILE A O 1
ATOM 794 N N . ASP A 1 101 ? -1.031 13.034 17.224 1.00 94.81 101 ASP A N 1
ATOM 795 C CA . ASP A 1 101 ? -2.273 12.427 17.692 1.00 94.81 101 ASP A CA 1
ATOM 796 C C . ASP A 1 101 ? -2.274 10.917 17.439 1.00 94.81 101 ASP A C 1
ATOM 798 O O . ASP A 1 101 ? -2.628 10.153 18.340 1.00 94.81 101 ASP A O 1
ATOM 802 N N . GLU A 1 102 ? -1.736 10.464 16.302 1.00 95.19 102 GLU A N 1
ATOM 803 C CA . GLU A 1 102 ? -1.483 9.035 16.070 1.00 95.19 102 GLU A CA 1
ATOM 804 C C . GLU A 1 102 ? -0.467 8.473 17.065 1.00 95.19 102 GLU A C 1
ATOM 806 O O . GLU A 1 102 ? -0.685 7.403 17.634 1.00 95.19 102 GLU A O 1
ATOM 811 N N . CYS A 1 103 ? 0.604 9.217 17.362 1.00 94.06 103 CYS A N 1
ATOM 812 C CA . CYS A 1 103 ? 1.563 8.847 18.401 1.00 94.06 103 CYS A CA 1
ATOM 813 C C . CYS A 1 103 ? 0.888 8.609 19.758 1.00 94.06 103 CYS A C 1
ATOM 815 O O . CYS A 1 103 ? 1.214 7.637 20.441 1.00 94.06 103 CYS A O 1
ATOM 817 N N . LYS A 1 104 ? -0.051 9.473 20.168 1.00 95.31 104 LYS A N 1
ATOM 818 C CA . LYS A 1 104 ? -0.785 9.294 21.432 1.00 95.31 104 LYS A CA 1
ATOM 819 C C . LYS A 1 104 ? -1.645 8.033 21.386 1.00 95.31 104 LYS A C 1
ATOM 821 O O . LYS A 1 104 ? -1.539 7.204 22.287 1.00 95.31 104 LYS A O 1
ATOM 826 N N . LEU A 1 105 ? -2.452 7.862 20.336 1.00 95.31 105 LEU A N 1
ATOM 827 C CA . LEU A 1 105 ? -3.368 6.724 20.185 1.00 95.31 105 LEU A CA 1
ATOM 828 C C . LEU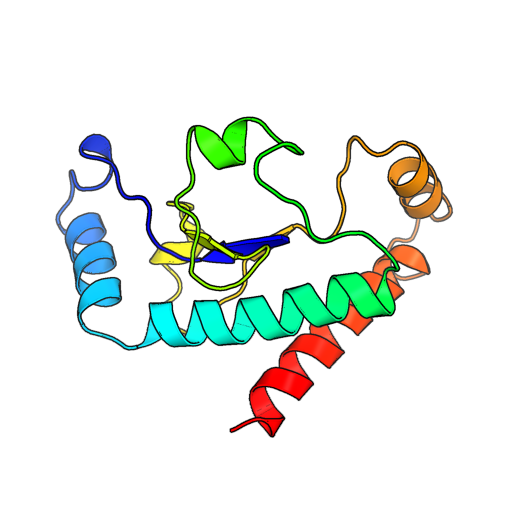 A 1 105 ? -2.617 5.383 20.151 1.00 95.31 105 LEU A C 1
ATOM 830 O O . LEU A 1 105 ? -2.996 4.429 20.833 1.00 95.31 105 LEU A O 1
ATOM 834 N N . LEU A 1 106 ? -1.497 5.320 19.429 1.00 94.00 106 LEU A N 1
ATOM 835 C CA . LEU A 1 106 ? -0.658 4.122 19.322 1.00 94.00 106 LEU A CA 1
ATOM 836 C C . LEU A 1 106 ? 0.093 3.783 20.622 1.00 94.00 106 LEU A C 1
ATOM 838 O O . LEU A 1 106 ? 0.558 2.648 20.778 1.00 94.00 106 LEU A O 1
ATOM 842 N N . ASN A 1 107 ? 0.193 4.725 21.565 1.00 94.25 107 ASN A N 1
ATOM 843 C CA . ASN A 1 107 ? 0.831 4.536 22.871 1.00 94.25 107 ASN A CA 1
ATOM 844 C C . ASN A 1 107 ? -0.147 4.317 24.032 1.00 94.25 107 ASN A C 1
ATOM 846 O O . ASN A 1 107 ? 0.309 4.052 25.141 1.00 94.25 107 ASN A O 1
ATOM 850 N N . MET A 1 108 ? -1.464 4.358 23.800 1.00 95.19 108 MET A N 1
ATOM 851 C CA . MET A 1 108 ? -2.457 4.102 24.857 1.00 95.19 108 MET A CA 1
ATOM 852 C C . MET A 1 108 ? -2.374 2.689 25.443 1.00 95.19 108 MET A C 1
ATOM 854 O O . MET A 1 108 ? -2.809 2.483 26.568 1.00 95.19 108 MET A O 1
ATOM 858 N N . GLU A 1 109 ? -1.806 1.734 24.697 1.00 95.88 109 GLU A N 1
ATOM 859 C CA . GLU A 1 109 ? -1.624 0.359 25.158 1.00 95.88 109 GLU A CA 1
ATOM 860 C C . GLU A 1 109 ? -0.226 -0.181 24.855 1.00 95.88 109 GLU A C 1
ATOM 862 O O . GLU A 1 109 ? 0.332 0.005 23.760 1.00 95.88 109 GLU A O 1
ATOM 867 N N . SER A 1 110 ? 0.333 -0.878 25.846 1.00 92.38 110 SER A N 1
ATOM 868 C CA . SER A 1 110 ? 1.627 -1.559 25.746 1.00 92.38 110 SER A CA 1
ATOM 869 C C . SER A 1 110 ? 1.502 -2.866 24.961 1.00 92.38 110 SER A C 1
ATOM 871 O O . SER A 1 110 ? 2.323 -3.145 24.085 1.00 92.38 110 SER A O 1
ATOM 873 N N . ASP A 1 111 ? 0.429 -3.619 25.208 1.00 93.88 111 ASP A N 1
ATOM 874 C CA . ASP A 1 111 ? 0.041 -4.782 24.418 1.00 93.88 111 ASP A CA 1
ATOM 875 C C . ASP A 1 111 ? -0.604 -4.324 23.104 1.00 93.88 111 ASP A C 1
ATOM 877 O O . ASP A 1 111 ? -1.777 -3.945 23.040 1.00 93.88 111 ASP A O 1
ATOM 881 N N . LYS A 1 112 ? 0.182 -4.361 22.025 1.00 87.12 112 LYS A N 1
ATOM 882 C CA . LYS A 1 112 ? -0.236 -3.870 20.706 1.00 87.12 112 LYS A CA 1
ATOM 883 C C . LYS A 1 112 ? -1.434 -4.619 20.124 1.00 87.12 112 LYS A C 1
ATOM 885 O O . LYS A 1 112 ? -2.148 -4.044 19.310 1.00 87.12 112 LYS A O 1
ATOM 890 N N . THR A 1 113 ? -1.706 -5.844 20.571 1.00 91.44 113 THR A N 1
ATOM 891 C CA . THR A 1 113 ? -2.886 -6.604 20.126 1.00 91.44 113 THR A CA 1
ATOM 892 C C . THR A 1 113 ? -4.194 -6.072 20.719 1.00 91.44 113 THR A C 1
ATOM 894 O O . THR A 1 113 ? -5.261 -6.289 20.146 1.00 91.44 113 THR A O 1
ATOM 897 N N . LYS A 1 114 ? -4.117 -5.332 21.833 1.00 95.31 114 LYS A N 1
ATOM 898 C CA . LYS A 1 114 ? -5.257 -4.705 22.521 1.00 95.31 114 LYS A CA 1
ATOM 899 C C . LYS A 1 114 ? -5.432 -3.230 22.180 1.00 95.31 114 LYS A C 1
ATOM 901 O O . LYS A 1 114 ? -6.449 -2.639 22.526 1.00 95.31 114 LYS A O 1
ATOM 906 N N . ASN A 1 115 ? -4.459 -2.628 21.499 1.00 97.38 115 ASN A N 1
ATOM 907 C CA . ASN A 1 115 ? -4.552 -1.236 21.096 1.00 97.38 115 ASN A CA 1
ATOM 908 C C . ASN A 1 115 ? -5.654 -1.065 20.034 1.00 97.38 115 ASN A C 1
ATOM 910 O O . ASN A 1 115 ? -5.522 -1.546 18.907 1.00 97.38 115 ASN A O 1
ATOM 914 N N . ALA A 1 116 ? -6.721 -0.344 20.384 1.00 96.94 116 ALA A N 1
ATOM 915 C CA . ALA A 1 116 ? -7.868 -0.134 19.502 1.00 96.94 116 ALA A CA 1
ATOM 916 C C . ALA A 1 116 ? -7.479 0.517 18.163 1.00 96.94 116 ALA A C 1
ATOM 918 O O . ALA A 1 116 ? -8.025 0.153 17.124 1.00 96.94 116 ALA A O 1
ATOM 919 N N . ARG A 1 117 ? -6.492 1.426 18.152 1.00 96.56 117 ARG A N 1
ATOM 920 C CA . ARG A 1 117 ? -6.023 2.070 16.915 1.00 96.56 117 ARG A CA 1
ATOM 921 C C . ARG A 1 117 ? -5.328 1.071 15.988 1.00 96.56 117 ARG A C 1
ATOM 923 O O . ARG A 1 117 ? -5.543 1.106 14.781 1.00 96.56 117 ARG A O 1
ATOM 930 N N . ILE A 1 118 ? -4.559 0.131 16.537 1.00 96.44 118 ILE A N 1
ATOM 931 C CA . ILE A 1 118 ? -3.947 -0.962 15.760 1.00 96.44 118 ILE A CA 1
ATOM 932 C C . ILE A 1 118 ? -5.015 -1.921 15.227 1.00 96.44 118 ILE A C 1
ATOM 934 O O . ILE A 1 118 ? -4.952 -2.318 14.064 1.00 96.44 118 ILE A O 1
ATOM 938 N N . GLN A 1 119 ? -6.023 -2.252 16.037 1.00 97.62 119 GLN A N 1
ATOM 939 C CA . GLN A 1 119 ? -7.152 -3.075 15.593 1.00 97.62 119 GLN A CA 1
ATOM 940 C C . GLN A 1 119 ? -7.929 -2.404 14.450 1.00 97.62 119 GLN A C 1
ATOM 942 O O . GLN A 1 119 ? -8.270 -3.073 13.480 1.00 97.62 119 GLN A O 1
ATOM 947 N N . GLN A 1 120 ? -8.129 -1.082 14.500 1.00 97.81 120 GLN A N 1
ATOM 948 C CA . GLN A 1 120 ? -8.725 -0.320 13.397 1.00 97.81 120 GLN A CA 1
ATOM 949 C C . GLN A 1 120 ? -7.885 -0.388 12.115 1.00 97.81 120 GLN A C 1
ATOM 951 O O . GLN A 1 120 ? -8.442 -0.529 11.030 1.00 97.81 120 GLN A O 1
ATOM 956 N N . VAL A 1 121 ? -6.552 -0.321 12.213 1.00 97.62 121 VAL A N 1
ATOM 957 C CA . VAL A 1 121 ? -5.664 -0.492 11.048 1.00 97.62 121 VAL A CA 1
ATOM 958 C C . VAL A 1 121 ? -5.811 -1.892 10.455 1.00 97.62 121 VAL A C 1
ATOM 960 O O . VAL A 1 121 ? -5.927 -2.025 9.236 1.00 97.62 121 VAL A O 1
ATOM 963 N N . ALA A 1 122 ? -5.845 -2.929 11.295 1.00 97.69 122 ALA A N 1
ATOM 964 C CA . ALA A 1 122 ? -6.059 -4.302 10.845 1.00 97.69 122 ALA A CA 1
ATOM 965 C C . ALA A 1 122 ? -7.426 -4.473 10.159 1.00 97.69 122 ALA A C 1
ATOM 967 O O . ALA A 1 122 ? -7.497 -5.057 9.078 1.00 97.69 122 ALA A O 1
ATOM 968 N N . GLU A 1 123 ? -8.484 -3.898 10.734 1.00 98.50 123 GLU A N 1
ATOM 969 C CA . GLU A 1 123 ? -9.823 -3.887 10.141 1.00 98.50 123 GLU A CA 1
ATOM 970 C C . GLU A 1 123 ? -9.837 -3.157 8.794 1.00 98.50 123 GLU A C 1
ATOM 972 O O . GLU A 1 123 ? -10.415 -3.638 7.823 1.00 98.50 123 GLU A O 1
ATOM 977 N N . ALA A 1 124 ? -9.139 -2.027 8.686 1.00 98.50 124 ALA A N 1
ATOM 978 C CA . ALA A 1 124 ? -9.058 -1.282 7.439 1.00 98.50 124 ALA A CA 1
ATOM 979 C C . ALA A 1 124 ? -8.343 -2.062 6.325 1.00 98.50 124 ALA A C 1
ATOM 981 O O . ALA A 1 124 ? -8.791 -2.042 5.175 1.00 98.50 124 ALA A O 1
ATOM 982 N N . TYR A 1 125 ? -7.284 -2.806 6.659 1.00 98.50 125 TYR A N 1
ATOM 983 C CA . TYR A 1 125 ? -6.675 -3.762 5.733 1.00 98.50 125 TYR A CA 1
ATOM 984 C C . TYR A 1 125 ? -7.657 -4.862 5.330 1.00 98.50 125 TYR A C 1
ATOM 986 O O . TYR A 1 125 ? -7.816 -5.125 4.139 1.00 98.50 125 TYR A O 1
ATOM 994 N N . PHE A 1 126 ? -8.322 -5.489 6.303 1.00 98.44 126 PHE A N 1
ATOM 995 C CA . PHE A 1 126 ? -9.271 -6.573 6.063 1.00 98.44 126 PHE A CA 1
ATOM 996 C C . PHE A 1 126 ? -10.399 -6.139 5.119 1.00 98.44 126 PHE A C 1
ATOM 998 O O . PHE A 1 126 ? -10.609 -6.770 4.082 1.00 98.44 126 PHE A O 1
ATOM 1005 N N . GLN A 1 127 ? -11.050 -5.010 5.409 1.00 98.62 127 GLN A N 1
ATOM 1006 C CA . GLN A 1 127 ? -12.105 -4.447 4.565 1.00 98.62 127 GLN A CA 1
ATOM 1007 C C . GLN A 1 127 ? -11.585 -4.053 3.183 1.00 98.62 127 GLN A C 1
ATOM 1009 O O . GLN A 1 127 ? -12.227 -4.343 2.177 1.00 98.62 127 GLN A O 1
ATOM 1014 N N . GLY A 1 128 ? -10.396 -3.453 3.098 1.00 98.31 128 GLY A N 1
ATOM 1015 C CA . GLY A 1 128 ? -9.776 -3.109 1.819 1.00 98.31 128 GLY A CA 1
ATOM 1016 C C . GLY A 1 128 ? -9.506 -4.321 0.932 1.00 98.31 128 GLY A C 1
ATOM 1017 O O . GLY A 1 128 ? -9.779 -4.279 -0.271 1.00 98.31 128 GLY A O 1
ATOM 1018 N N . ILE A 1 129 ? -9.023 -5.413 1.523 1.00 98.31 129 ILE A N 1
ATOM 1019 C CA . ILE A 1 129 ? -8.785 -6.680 0.826 1.00 98.31 129 ILE A CA 1
ATOM 1020 C C . ILE A 1 129 ? -10.114 -7.302 0.387 1.00 98.31 129 ILE A C 1
ATOM 1022 O O . ILE A 1 129 ? -10.239 -7.680 -0.777 1.00 98.31 129 ILE A O 1
ATOM 1026 N N . LEU A 1 130 ? -11.118 -7.362 1.269 1.00 98.31 130 LEU A N 1
ATOM 1027 C CA . LEU A 1 130 ? -12.448 -7.872 0.919 1.00 98.31 130 LEU A CA 1
ATOM 1028 C C . LEU A 1 130 ? -13.072 -7.086 -0.235 1.00 98.31 130 LEU A C 1
ATOM 1030 O O . LEU A 1 130 ? -13.524 -7.684 -1.207 1.00 98.31 130 LEU A O 1
ATOM 1034 N N . ASN A 1 131 ? -13.032 -5.755 -0.172 1.00 98.12 131 ASN A N 1
ATOM 1035 C CA . ASN A 1 131 ? -13.548 -4.883 -1.225 1.00 98.12 131 ASN A CA 1
ATOM 1036 C C . ASN A 1 131 ? -12.848 -5.129 -2.572 1.00 98.12 131 ASN A C 1
ATOM 1038 O O . ASN A 1 131 ? -13.497 -5.117 -3.616 1.00 98.12 131 ASN A O 1
ATOM 1042 N N . TYR A 1 132 ? -11.541 -5.406 -2.571 1.00 97.75 132 TYR A N 1
ATOM 1043 C CA . TYR A 1 132 ? -10.806 -5.760 -3.789 1.00 97.75 132 TYR A CA 1
ATOM 1044 C C . TYR A 1 132 ? -11.207 -7.135 -4.340 1.00 97.75 132 TYR A C 1
ATOM 1046 O O . TYR A 1 132 ? -11.331 -7.302 -5.550 1.00 97.75 132 TYR A O 1
ATOM 1054 N N . VAL A 1 133 ? -11.408 -8.126 -3.469 1.00 96.94 133 VAL A N 1
ATOM 1055 C CA . VAL A 1 133 ? -11.794 -9.483 -3.886 1.00 96.94 133 VAL A CA 1
ATOM 1056 C C . VAL A 1 133 ? 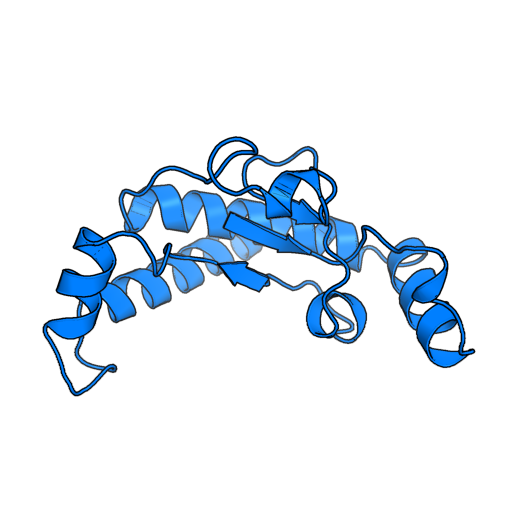-13.228 -9.518 -4.419 1.00 96.94 133 VAL A C 1
ATOM 1058 O O . VAL A 1 133 ? -13.475 -10.191 -5.411 1.00 96.94 133 VAL A O 1
ATOM 1061 N N . LEU A 1 134 ? -14.151 -8.783 -3.793 1.00 95.25 134 LEU A N 1
ATOM 1062 C CA . LEU A 1 134 ? -15.579 -8.771 -4.137 1.00 95.25 134 LEU A CA 1
ATOM 1063 C C . LEU A 1 134 ? -15.942 -7.841 -5.306 1.00 95.25 134 LEU A C 1
ATOM 1065 O O . LEU A 1 134 ? -17.059 -7.915 -5.807 1.00 95.25 134 LEU A O 1
ATOM 1069 N N . SER A 1 135 ? -15.042 -6.942 -5.714 1.00 85.25 135 SER A N 1
ATOM 1070 C CA . SER A 1 135 ? -15.250 -6.038 -6.862 1.00 85.25 135 SER A CA 1
ATOM 1071 C C . SER A 1 135 ? -14.811 -6.631 -8.205 1.00 85.25 135 SER A C 1
ATOM 1073 O O . SER A 1 135 ? -14.919 -5.955 -9.230 1.00 85.25 135 SER A O 1
ATOM 1075 N N . LYS A 1 136 ? -14.313 -7.872 -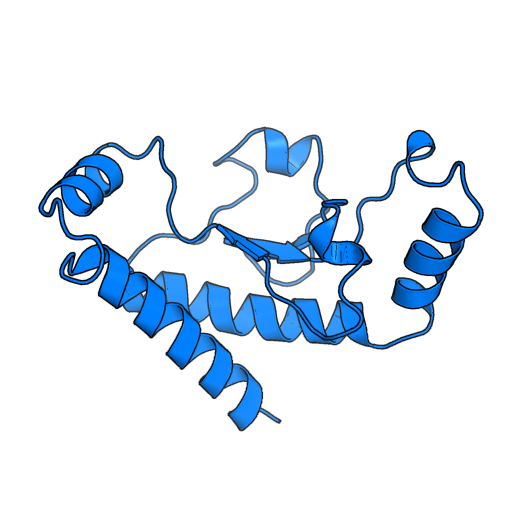8.199 1.00 59.88 136 LYS A N 1
ATOM 1076 C CA . LYS A 1 136 ? -14.042 -8.679 -9.393 1.00 59.88 136 LYS A CA 1
ATOM 1077 C C . LYS A 1 136 ? -15.261 -9.500 -9.777 1.00 59.88 136 LYS A C 1
ATOM 1079 O O . LYS A 1 136 ? -15.460 -9.659 -10.999 1.00 59.88 136 LYS A O 1
#

Radius of gyration: 15.94 Å; chains: 1; bounding box: 39×30×44 Å